Protein AF-A0A956N1F5-F1 (afdb_monomer_lite)

Structure (mmCIF, N/CA/C/O backbone):
data_AF-A0A956N1F5-F1
#
_entry.id   AF-A0A956N1F5-F1
#
loop_
_atom_site.group_PDB
_atom_site.id
_atom_site.type_symbol
_atom_site.label_atom_id
_atom_site.label_alt_id
_atom_site.label_comp_id
_atom_site.label_asym_id
_atom_site.label_entity_id
_atom_site.label_seq_id
_atom_site.pdbx_PDB_ins_code
_atom_site.Cartn_x
_atom_site.Cartn_y
_atom_site.Cartn_z
_atom_site.occupancy
_atom_site.B_iso_or_equiv
_atom_site.auth_seq_id
_atom_site.auth_comp_id
_atom_site.auth_asym_id
_atom_site.auth_atom_id
_atom_site.pdbx_PDB_model_num
ATOM 1 N N . MET A 1 1 ? 28.224 30.488 -48.701 1.00 56.50 1 MET A N 1
ATOM 2 C CA . MET A 1 1 ? 28.571 30.192 -47.292 1.00 56.50 1 MET A CA 1
ATOM 3 C C . MET A 1 1 ? 27.374 30.288 -46.341 1.00 56.50 1 MET A C 1
ATOM 5 O O . MET A 1 1 ? 27.178 29.350 -45.586 1.00 56.50 1 MET A O 1
ATOM 9 N N . ASN A 1 2 ? 26.502 31.304 -46.422 1.00 60.69 2 ASN A N 1
ATOM 10 C CA . ASN A 1 2 ? 25.379 31.489 -45.471 1.00 60.69 2 ASN A CA 1
ATOM 11 C C . ASN A 1 2 ? 24.325 30.356 -45.447 1.00 60.69 2 ASN A C 1
ATOM 13 O O . ASN A 1 2 ? 23.759 30.074 -44.397 1.00 60.69 2 ASN A O 1
ATOM 17 N N . LYS A 1 3 ? 24.087 29.659 -46.572 1.00 65.38 3 LYS A N 1
ATOM 18 C CA . LYS A 1 3 ? 23.138 28.525 -46.638 1.00 65.38 3 LYS A CA 1
ATOM 19 C C . LYS A 1 3 ? 23.620 27.272 -45.886 1.00 65.38 3 LYS A C 1
ATOM 21 O O . LYS A 1 3 ? 22.793 26.503 -45.417 1.00 65.38 3 LYS A O 1
ATOM 26 N N . ILE A 1 4 ? 24.937 27.089 -45.748 1.00 76.06 4 ILE A N 1
ATOM 27 C CA . ILE A 1 4 ? 25.529 25.949 -45.025 1.00 76.06 4 ILE A CA 1
ATOM 28 C C . ILE A 1 4 ? 25.361 26.139 -43.513 1.00 76.06 4 ILE A C 1
ATOM 30 O O . ILE A 1 4 ? 24.955 25.207 -42.830 1.00 76.06 4 ILE A O 1
ATOM 34 N N . TYR A 1 5 ? 25.565 27.358 -43.001 1.00 78.25 5 TYR A N 1
ATOM 35 C CA . TYR A 1 5 ? 25.328 27.674 -41.586 1.00 78.25 5 TYR A CA 1
ATOM 36 C C . TYR A 1 5 ? 23.867 27.467 -41.171 1.00 78.25 5 TYR A C 1
ATOM 38 O O . TYR A 1 5 ? 23.606 26.956 -40.086 1.00 78.25 5 TYR A O 1
ATOM 46 N N . LEU A 1 6 ? 22.919 27.800 -42.051 1.00 76.81 6 LEU A N 1
ATOM 47 C CA . LEU A 1 6 ? 21.490 27.612 -41.788 1.00 76.81 6 LEU A CA 1
ATOM 48 C C . LEU A 1 6 ? 21.099 26.123 -41.730 1.00 76.81 6 LEU A C 1
ATOM 50 O O . LEU A 1 6 ? 20.258 25.733 -40.927 1.00 76.81 6 LEU A O 1
ATOM 54 N N . LEU A 1 7 ? 21.752 25.288 -42.543 1.00 78.81 7 LEU A N 1
ATOM 55 C CA . LEU A 1 7 ? 21.535 23.840 -42.578 1.00 78.81 7 LEU A CA 1
ATOM 56 C C . LEU A 1 7 ? 22.172 23.133 -41.370 1.00 78.81 7 LEU A C 1
ATOM 58 O O . LEU A 1 7 ? 21.576 22.219 -40.810 1.00 78.81 7 LEU A O 1
ATOM 62 N N . VAL A 1 8 ? 23.334 23.605 -40.910 1.00 81.25 8 VAL A N 1
ATOM 63 C CA . VAL A 1 8 ? 23.970 23.123 -39.672 1.00 81.25 8 VAL A CA 1
ATOM 64 C C . VAL A 1 8 ? 23.144 23.510 -38.441 1.00 81.25 8 VAL A C 1
ATOM 66 O O . VAL A 1 8 ? 22.925 22.670 -37.574 1.00 81.25 8 VAL A O 1
ATOM 69 N N . LEU A 1 9 ? 22.610 24.737 -38.390 1.00 79.25 9 LEU A N 1
ATOM 70 C CA . LEU A 1 9 ? 21.730 25.181 -37.304 1.00 79.25 9 LEU A CA 1
ATOM 71 C C . LEU A 1 9 ? 20.442 24.344 -37.231 1.00 79.25 9 LEU A C 1
ATOM 73 O O . LEU A 1 9 ? 20.001 23.996 -36.140 1.00 79.25 9 LEU A O 1
ATOM 77 N N . PHE A 1 10 ? 19.879 23.972 -38.384 1.00 78.88 10 PHE A N 1
ATOM 78 C CA . PHE A 1 10 ? 18.703 23.104 -38.463 1.00 78.88 10 PHE A CA 1
ATOM 79 C C . PHE A 1 10 ? 18.997 21.659 -38.030 1.00 78.88 10 PHE A C 1
ATOM 81 O O . PHE A 1 10 ? 18.144 21.018 -37.440 1.00 78.88 10 PHE A O 1
ATOM 88 N N . ILE A 1 11 ? 20.204 21.136 -38.264 1.00 78.94 11 ILE A N 1
ATOM 89 C CA . ILE A 1 11 ? 20.582 19.785 -37.814 1.00 78.94 11 ILE A CA 1
ATOM 90 C C . ILE A 1 11 ? 20.779 19.734 -36.292 1.00 78.94 11 ILE A C 1
ATOM 92 O O . ILE A 1 11 ? 20.374 18.765 -35.651 1.00 78.94 11 ILE A O 1
ATOM 96 N N . VAL A 1 12 ? 21.345 20.786 -35.693 1.00 78.56 12 VAL A N 1
ATOM 97 C CA . VAL A 1 12 ? 21.578 20.853 -34.239 1.00 78.56 12 VAL A CA 1
ATOM 98 C C . VAL A 1 12 ? 20.264 20.885 -33.450 1.00 78.56 12 VAL A C 1
ATOM 100 O O . VAL A 1 12 ? 20.174 20.265 -32.391 1.00 78.56 12 VAL A O 1
ATOM 103 N N . THR A 1 13 ? 19.214 21.533 -33.967 1.00 75.69 13 THR A N 1
ATOM 104 C CA . THR A 1 13 ? 17.911 21.575 -33.282 1.00 75.69 13 THR A CA 1
ATOM 105 C C . THR A 1 13 ? 17.184 20.227 -33.285 1.00 75.69 13 THR A C 1
ATOM 107 O O . THR A 1 13 ? 16.431 19.956 -32.353 1.00 75.69 13 THR A O 1
ATOM 110 N N . ILE A 1 14 ? 17.438 19.352 -34.267 1.00 74.69 14 ILE A N 1
ATOM 111 C CA . ILE A 1 14 ? 16.795 18.027 -34.358 1.00 74.69 14 ILE A CA 1
ATOM 112 C C . ILE A 1 14 ? 17.426 17.025 -33.374 1.00 74.69 14 ILE A C 1
ATOM 114 O O . ILE A 1 14 ? 16.736 16.149 -32.860 1.00 74.69 14 ILE A O 1
ATOM 118 N N . PHE A 1 15 ? 18.717 17.168 -33.055 1.00 68.31 15 PHE A N 1
ATOM 119 C CA . PHE A 1 15 ? 19.426 16.270 -32.129 1.00 68.31 15 PHE A CA 1
ATOM 120 C C . PHE A 1 15 ? 19.350 16.686 -30.652 1.00 68.31 15 PHE A C 1
ATOM 122 O O . PHE A 1 15 ? 19.774 15.928 -29.784 1.00 68.31 15 PHE A O 1
ATOM 129 N N . SER A 1 16 ? 18.789 17.857 -30.336 1.00 70.19 16 SER A N 1
ATOM 130 C CA . SER A 1 16 ? 18.755 18.378 -28.961 1.00 70.19 16 SER A CA 1
ATOM 131 C C . SER A 1 16 ? 17.670 17.752 -28.067 1.00 70.19 16 SER A C 1
ATOM 133 O O . SER A 1 16 ? 17.577 18.117 -26.896 1.00 70.19 16 SER A O 1
ATOM 135 N N . CYS A 1 17 ? 16.834 16.839 -28.576 1.00 68.25 17 CYS A N 1
ATOM 136 C CA . CYS A 1 17 ? 15.748 16.233 -27.802 1.00 68.25 17 CYS A CA 1
ATOM 137 C C . CYS A 1 17 ? 16.055 14.777 -27.426 1.00 68.25 17 CYS A C 1
ATOM 139 O O . CYS A 1 17 ? 15.444 13.840 -27.934 1.00 68.25 17 CYS A O 1
ATOM 141 N N . THR A 1 18 ? 16.994 14.580 -26.504 1.00 66.31 18 THR A N 1
ATOM 142 C CA . THR A 1 18 ? 17.115 13.327 -25.753 1.00 66.31 18 THR A CA 1
ATOM 143 C C . THR A 1 18 ? 16.399 13.507 -24.416 1.00 66.31 18 THR A C 1
ATOM 145 O O . THR A 1 18 ? 16.906 14.133 -23.488 1.00 66.31 18 THR A O 1
ATOM 148 N N . LYS A 1 19 ? 15.160 13.008 -24.310 1.00 64.06 19 LYS A N 1
ATOM 149 C CA . LYS A 1 19 ? 14.479 12.930 -23.012 1.00 64.06 19 LYS A CA 1
ATOM 150 C C . LYS A 1 19 ? 15.170 11.848 -22.184 1.00 64.06 19 LYS A C 1
ATOM 1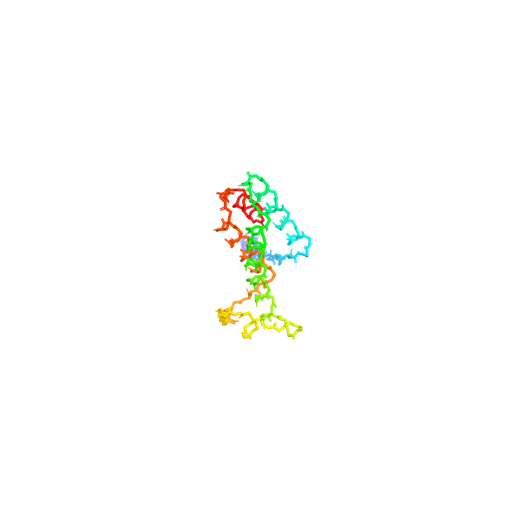52 O O . LYS A 1 19 ? 14.968 10.662 -22.429 1.00 64.06 19 LYS A O 1
ATOM 157 N N . ASN A 1 20 ? 16.000 12.265 -21.234 1.00 61.31 20 ASN A N 1
ATOM 158 C CA . ASN A 1 20 ? 16.534 11.376 -20.212 1.00 61.31 20 ASN A CA 1
ATOM 159 C C . ASN A 1 20 ? 15.403 11.092 -19.222 1.00 61.31 20 ASN A C 1
ATOM 161 O O . ASN A 1 20 ? 15.017 11.965 -18.449 1.00 61.31 20 ASN A O 1
ATOM 165 N N . TYR A 1 21 ? 14.816 9.902 -19.306 1.00 64.69 21 TYR A N 1
ATOM 166 C CA . TYR A 1 21 ? 13.859 9.438 -18.311 1.00 64.69 21 TYR A CA 1
ATOM 167 C C . TYR A 1 21 ? 14.653 8.868 -17.141 1.00 64.69 21 TYR A C 1
ATOM 169 O O . TYR A 1 21 ? 15.206 7.772 -17.242 1.00 64.69 21 TYR A O 1
ATOM 177 N N . GLU A 1 22 ? 14.750 9.623 -16.051 1.00 72.31 22 GLU A N 1
ATOM 178 C CA . GLU A 1 22 ? 15.281 9.077 -14.806 1.00 72.31 22 GLU A CA 1
ATOM 179 C C . GLU A 1 22 ? 14.300 8.035 -14.261 1.00 72.31 22 GLU A C 1
ATOM 181 O O . GLU A 1 22 ? 13.085 8.247 -14.216 1.00 72.31 22 GLU A O 1
ATOM 186 N N . SER A 1 23 ? 14.818 6.866 -13.889 1.00 75.56 23 SER A N 1
ATOM 187 C CA . SER A 1 23 ? 14.003 5.828 -13.271 1.00 75.56 23 SER A CA 1
ATOM 188 C C . SER A 1 23 ? 13.585 6.276 -11.874 1.00 75.56 23 SER A C 1
ATOM 190 O O . SER A 1 23 ? 14.448 6.577 -11.051 1.00 75.56 23 SER A O 1
ATOM 192 N N . ILE A 1 24 ? 12.285 6.251 -11.580 1.00 84.25 24 ILE A N 1
ATOM 193 C CA . ILE A 1 24 ? 11.777 6.520 -10.229 1.00 84.25 24 ILE A CA 1
ATOM 194 C C . ILE A 1 24 ? 12.302 5.432 -9.285 1.00 84.25 24 ILE A C 1
ATOM 196 O O . ILE A 1 24 ? 11.985 4.251 -9.444 1.00 84.25 24 ILE A O 1
ATOM 200 N N . VAL A 1 25 ? 13.116 5.819 -8.306 1.00 89.31 25 VAL A N 1
ATOM 201 C CA . VAL A 1 25 ? 13.629 4.904 -7.283 1.00 89.31 25 VAL A CA 1
ATOM 202 C C . VAL A 1 25 ? 12.753 5.031 -6.046 1.00 89.31 25 VAL A C 1
ATOM 204 O O . VAL A 1 25 ? 12.738 6.074 -5.409 1.00 89.31 25 VAL A O 1
ATOM 207 N N . VAL A 1 26 ? 12.049 3.952 -5.704 1.00 91.94 26 VAL A N 1
ATOM 208 C CA . VAL A 1 26 ? 11.326 3.829 -4.432 1.00 91.94 26 VAL A CA 1
ATOM 209 C C . VAL A 1 26 ? 12.178 3.011 -3.471 1.00 91.94 26 VAL A C 1
ATOM 211 O O . VAL A 1 26 ? 12.602 1.884 -3.778 1.00 91.94 26 VAL A O 1
ATOM 214 N N . THR A 1 27 ? 12.458 3.606 -2.319 1.00 94.06 27 THR A N 1
ATOM 215 C CA . THR A 1 27 ? 13.219 3.013 -1.222 1.00 94.06 27 THR A CA 1
ATOM 216 C C . THR A 1 27 ? 12.282 2.469 -0.144 1.00 94.06 27 THR A C 1
ATOM 218 O O . THR A 1 27 ? 11.093 2.781 -0.115 1.00 94.06 27 THR A O 1
ATOM 221 N N . SER A 1 28 ? 12.813 1.658 0.772 1.00 94.00 28 SER A N 1
ATOM 222 C CA . SER A 1 28 ? 12.044 1.204 1.939 1.00 94.00 28 SER A CA 1
ATOM 223 C C . SER A 1 28 ? 11.609 2.366 2.835 1.00 94.00 28 SER A C 1
ATOM 225 O O . SER A 1 28 ? 10.562 2.291 3.463 1.00 94.00 28 SER A O 1
ATOM 227 N N . GLU A 1 29 ? 12.385 3.451 2.861 1.00 95.56 29 GLU A N 1
ATOM 228 C CA . GLU A 1 29 ? 12.058 4.653 3.630 1.00 95.56 29 GLU A CA 1
ATOM 229 C C . GLU A 1 29 ? 10.822 5.368 3.073 1.00 95.56 29 GLU A C 1
ATOM 231 O O . GLU A 1 29 ? 9.999 5.868 3.833 1.00 95.56 29 GLU A O 1
ATOM 236 N N . ASP A 1 30 ? 10.644 5.373 1.751 1.00 94.56 30 ASP A N 1
ATOM 237 C CA . ASP A 1 30 ? 9.444 5.943 1.130 1.00 94.56 30 ASP A CA 1
ATOM 238 C C . ASP A 1 30 ? 8.192 5.140 1.508 1.00 94.56 30 ASP A C 1
ATOM 240 O O . ASP A 1 30 ? 7.137 5.716 1.763 1.00 94.56 30 ASP A O 1
ATOM 244 N N . PHE A 1 31 ? 8.327 3.816 1.628 1.00 95.88 31 PHE A N 1
ATOM 245 C CA . PHE A 1 31 ? 7.254 2.946 2.106 1.00 95.88 31 PHE A CA 1
ATOM 246 C C . PHE A 1 31 ? 6.968 3.141 3.607 1.00 95.88 31 PHE A C 1
ATOM 248 O O . PHE A 1 31 ? 5.810 3.209 4.014 1.00 95.88 31 PHE A O 1
ATOM 255 N N . HIS A 1 32 ? 7.996 3.305 4.447 1.00 96.62 32 HIS A N 1
ATOM 256 C CA . HIS A 1 32 ? 7.785 3.642 5.861 1.00 96.62 32 HIS A CA 1
ATOM 257 C C . HIS A 1 32 ? 7.046 4.973 6.020 1.00 96.62 32 HIS A C 1
ATOM 259 O O . HIS A 1 32 ? 6.090 5.048 6.785 1.00 96.62 32 HIS A O 1
ATOM 265 N N . LYS A 1 33 ? 7.396 5.991 5.227 1.00 96.31 33 LYS A N 1
ATOM 266 C CA . LYS A 1 33 ? 6.681 7.274 5.228 1.00 96.31 33 LYS A CA 1
ATOM 267 C C . LYS A 1 33 ? 5.216 7.140 4.814 1.00 96.31 33 LYS A C 1
ATOM 269 O O . LYS A 1 33 ? 4.380 7.852 5.368 1.00 96.31 33 LYS A O 1
ATOM 274 N N . SER A 1 34 ? 4.879 6.239 3.881 1.00 95.44 34 SER A N 1
ATOM 275 C CA . SER A 1 34 ? 3.466 5.965 3.587 1.00 95.44 34 SER A CA 1
ATOM 276 C C . SER A 1 34 ? 2.748 5.357 4.787 1.00 95.44 34 SER A C 1
ATOM 278 O O . SER A 1 34 ? 1.663 5.821 5.125 1.00 95.44 34 SER A O 1
ATOM 280 N N . VAL A 1 35 ? 3.369 4.400 5.482 1.00 97.31 35 VAL A N 1
ATOM 281 C CA . VAL A 1 35 ? 2.794 3.791 6.692 1.00 97.31 35 VAL A CA 1
ATOM 282 C C . VAL A 1 35 ? 2.616 4.834 7.799 1.00 97.31 35 VAL A C 1
ATOM 284 O O . VAL A 1 35 ? 1.542 4.915 8.391 1.00 97.31 35 VAL A O 1
ATOM 287 N N . ASP A 1 36 ? 3.606 5.698 8.031 1.00 97.56 36 ASP A N 1
ATOM 288 C CA . ASP A 1 36 ? 3.505 6.789 9.008 1.00 97.56 36 ASP A CA 1
ATOM 289 C C . ASP A 1 36 ? 2.335 7.725 8.690 1.00 97.56 36 ASP A C 1
ATOM 291 O O . ASP A 1 36 ? 1.598 8.143 9.589 1.00 97.56 36 ASP A O 1
ATOM 295 N N . LYS A 1 37 ? 2.105 8.019 7.403 1.00 97.38 37 LYS A N 1
ATOM 296 C CA . LYS A 1 37 ? 0.979 8.863 6.998 1.00 97.38 37 LYS A CA 1
ATOM 297 C C . LYS A 1 37 ? -0.372 8.210 7.285 1.00 97.38 37 LYS A C 1
ATOM 299 O O . LYS A 1 37 ? -1.325 8.894 7.673 1.00 97.38 37 LYS A O 1
ATOM 304 N N . VAL A 1 38 ? -0.459 6.895 7.122 1.00 96.94 38 VAL A N 1
ATOM 305 C CA . VAL A 1 38 ? -1.646 6.107 7.472 1.00 96.94 38 VAL A CA 1
ATOM 306 C C . VAL A 1 38 ? -1.868 6.126 8.977 1.00 96.94 38 VAL A C 1
ATOM 308 O O . VAL A 1 38 ? -2.981 6.402 9.413 1.00 96.94 38 VAL A O 1
ATOM 311 N N . VAL A 1 39 ? -0.813 5.944 9.775 1.00 97.62 39 VAL A N 1
ATOM 312 C CA . VAL A 1 39 ? -0.873 6.029 11.243 1.00 97.62 39 VAL A CA 1
ATOM 313 C C . VAL A 1 39 ? -1.386 7.401 11.692 1.00 97.62 39 VAL A C 1
ATOM 315 O O . VAL A 1 39 ? -2.308 7.471 12.504 1.00 97.62 39 VAL A O 1
ATOM 318 N N . GLU A 1 40 ? -0.844 8.493 11.142 1.00 97.69 40 GLU A N 1
ATOM 319 C CA . GLU A 1 40 ? -1.299 9.861 11.430 1.00 97.69 40 GLU A CA 1
ATOM 320 C C . GLU A 1 40 ? -2.793 10.028 11.115 1.00 97.69 40 GLU A C 1
ATOM 322 O O . GLU A 1 40 ? -3.562 10.540 11.932 1.00 97.69 40 GLU A O 1
ATOM 327 N N . THR A 1 41 ? -3.216 9.532 9.950 1.00 97.31 41 THR A N 1
ATOM 328 C CA . THR A 1 41 ? -4.615 9.585 9.510 1.00 97.31 41 THR A CA 1
ATOM 329 C C . THR A 1 41 ? -5.514 8.753 10.426 1.00 97.31 41 THR A C 1
ATOM 331 O O . THR A 1 41 ? -6.607 9.183 10.782 1.00 97.31 41 THR A O 1
ATOM 334 N N . MET A 1 42 ? -5.047 7.593 10.889 1.00 97.44 42 MET A N 1
ATOM 335 C CA . MET A 1 42 ? -5.813 6.731 11.784 1.00 97.44 42 MET A CA 1
ATOM 336 C C . MET A 1 42 ? -6.012 7.327 13.177 1.00 97.44 42 MET A C 1
ATOM 338 O O . MET A 1 42 ? -7.065 7.123 13.784 1.00 97.44 42 MET A O 1
ATOM 342 N N . VAL A 1 43 ? -5.011 8.056 13.682 1.00 97.38 43 VAL A N 1
ATOM 343 C CA . VAL A 1 43 ? -5.120 8.819 14.932 1.00 97.38 43 VAL A CA 1
ATOM 344 C C . VAL A 1 43 ? -6.132 9.947 14.767 1.00 97.38 43 VAL A C 1
ATOM 346 O O . VAL A 1 43 ? -6.994 10.116 15.628 1.00 97.38 43 VAL A O 1
ATOM 349 N N . HIS A 1 44 ? -6.061 10.681 13.654 1.00 97.69 44 HIS A N 1
ATOM 350 C CA . HIS A 1 44 ? -7.012 11.744 13.334 1.00 97.69 44 HIS A CA 1
ATOM 351 C C . HIS A 1 44 ? -8.458 11.220 13.241 1.00 97.69 44 HIS A C 1
ATOM 353 O O . HIS A 1 44 ? -9.380 11.844 13.761 1.00 97.69 44 HIS A O 1
ATOM 359 N N . ASP A 1 45 ? -8.642 10.042 12.647 1.00 97.44 45 ASP A N 1
ATOM 360 C CA . ASP A 1 45 ? -9.944 9.394 12.457 1.00 97.44 45 ASP A CA 1
ATOM 361 C C . ASP A 1 45 ? -10.427 8.583 13.675 1.00 97.44 45 ASP A C 1
ATOM 363 O O . ASP A 1 45 ? -11.549 8.073 13.677 1.00 97.44 45 ASP A O 1
ATOM 367 N N . ILE A 1 46 ? -9.607 8.482 14.728 1.00 97.44 46 ILE A N 1
ATOM 368 C CA . ILE A 1 46 ? -9.929 7.822 16.004 1.00 97.44 46 ILE A CA 1
ATOM 369 C C . ILE A 1 46 ? -10.331 6.347 15.786 1.00 97.44 46 ILE A C 1
ATOM 371 O O . ILE A 1 46 ? -11.341 5.850 16.296 1.00 97.44 46 ILE A O 1
ATOM 375 N N . PHE A 1 47 ? -9.527 5.606 15.018 1.00 97.12 47 PHE A N 1
ATOM 376 C CA . PHE A 1 47 ? -9.746 4.169 14.849 1.00 97.12 47 PHE A CA 1
ATOM 377 C C . PHE A 1 47 ? -9.365 3.375 16.103 1.00 97.12 47 PHE A C 1
ATOM 379 O O . PHE A 1 47 ? -8.350 3.617 16.754 1.00 97.12 47 PHE A O 1
ATOM 386 N N . SER A 1 48 ? -10.174 2.365 16.426 1.00 96.88 48 SER A N 1
ATOM 387 C CA . SER A 1 48 ? -9.879 1.445 17.524 1.00 96.88 48 SER A CA 1
ATOM 388 C C . SER A 1 48 ? -8.792 0.428 17.132 1.00 96.88 48 SER A C 1
ATOM 390 O O . SER A 1 48 ? -8.653 0.105 15.948 1.00 96.88 48 SER A O 1
ATOM 392 N N . PRO A 1 49 ? -8.062 -0.156 18.103 1.00 96.81 49 PRO A N 1
ATOM 393 C CA . PRO A 1 49 ? -7.015 -1.145 17.828 1.00 96.81 49 PRO A CA 1
ATOM 394 C C . PRO A 1 49 ? -7.406 -2.320 16.900 1.00 96.81 49 PRO A C 1
ATOM 396 O O . PRO A 1 49 ? -6.619 -2.651 16.014 1.00 96.81 49 PRO A O 1
ATOM 399 N N . PRO A 1 50 ? -8.590 -2.961 17.019 1.00 97.25 50 PRO A N 1
ATOM 400 C CA . PRO A 1 50 ? -8.964 -4.038 16.097 1.00 97.25 50 PRO A CA 1
ATOM 401 C C . PRO A 1 50 ? -9.304 -3.547 14.683 1.00 97.25 50 PRO A C 1
ATOM 403 O O . PRO A 1 50 ? -9.196 -4.315 13.733 1.00 97.25 50 PRO A O 1
ATOM 406 N N . VAL A 1 51 ? -9.725 -2.290 14.514 1.00 96.94 51 VAL A N 1
ATOM 407 C CA . VAL A 1 51 ? -9.962 -1.722 13.177 1.00 96.94 51 VAL A CA 1
ATOM 408 C C . VAL A 1 51 ? -8.635 -1.316 12.540 1.00 96.94 51 VAL A C 1
ATOM 410 O O . VAL A 1 51 ? -8.426 -1.559 11.355 1.00 96.94 51 VAL A O 1
ATOM 413 N N . ALA A 1 52 ? -7.708 -0.796 13.344 1.00 96.94 52 ALA A N 1
ATOM 414 C CA . ALA A 1 52 ? -6.354 -0.464 12.929 1.00 96.94 52 ALA A CA 1
ATOM 415 C C . ALA A 1 52 ? -5.611 -1.651 12.296 1.00 96.94 52 ALA A C 1
ATOM 417 O O . ALA A 1 52 ? -5.009 -1.501 11.237 1.00 96.94 52 ALA A O 1
ATOM 418 N N . SER A 1 53 ? -5.707 -2.852 12.878 1.00 97.62 53 SER A N 1
ATOM 419 C CA . SER A 1 53 ? -5.053 -4.043 12.312 1.00 97.62 53 SER A CA 1
ATOM 420 C C . SER A 1 53 ? -5.548 -4.375 10.900 1.00 97.62 53 SER A C 1
ATOM 422 O O . SER A 1 53 ? -4.753 -4.730 10.027 1.00 97.62 53 SER A O 1
ATOM 424 N N . ARG A 1 54 ? -6.852 -4.205 10.644 1.00 97.44 54 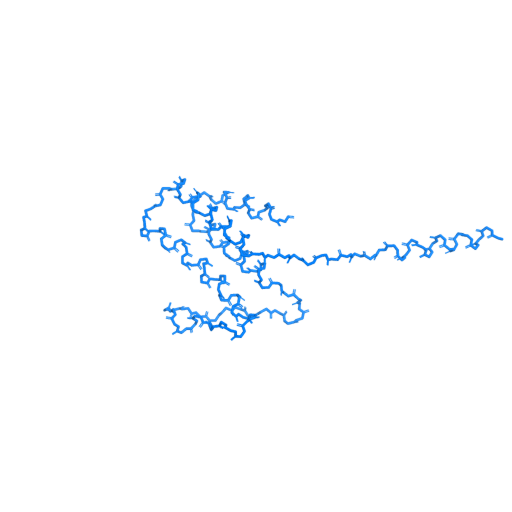ARG A N 1
ATOM 425 C CA . ARG A 1 54 ? -7.443 -4.360 9.311 1.00 97.44 54 ARG A CA 1
ATOM 426 C C . ARG A 1 54 ? -6.899 -3.319 8.333 1.00 97.44 54 ARG A C 1
ATOM 428 O O . ARG A 1 54 ? -6.644 -3.679 7.187 1.00 97.44 54 ARG A O 1
ATOM 435 N N . ILE A 1 55 ? -6.758 -2.067 8.768 1.00 97.44 55 ILE A N 1
ATOM 436 C CA . ILE A 1 55 ? -6.276 -0.976 7.913 1.00 97.44 55 ILE A CA 1
ATOM 437 C C . ILE A 1 55 ? -4.850 -1.258 7.439 1.00 97.44 55 ILE A C 1
ATOM 439 O O . ILE A 1 55 ? -4.614 -1.099 6.257 1.00 97.44 55 ILE A O 1
ATOM 443 N N . PHE A 1 56 ? -3.956 -1.780 8.284 1.00 97.50 56 PHE A N 1
ATOM 444 C CA . PHE A 1 56 ? -2.598 -2.149 7.847 1.00 97.50 56 PHE A CA 1
ATOM 445 C C . PHE A 1 56 ? -2.563 -3.381 6.932 1.00 97.50 56 PHE A C 1
ATOM 447 O O . PHE A 1 56 ? -1.886 -3.402 5.911 1.00 97.50 56 PHE A O 1
ATOM 454 N N . THR A 1 57 ? -3.330 -4.421 7.272 1.00 97.44 57 THR A N 1
ATOM 455 C CA . THR A 1 57 ? -3.152 -5.742 6.647 1.00 97.44 57 THR A CA 1
ATOM 456 C C . THR A 1 57 ? -3.485 -5.758 5.150 1.00 97.44 57 THR A C 1
ATOM 458 O O . THR A 1 57 ? -2.763 -6.369 4.367 1.00 97.44 57 THR A O 1
ATOM 461 N N . TYR A 1 58 ? -4.591 -5.139 4.722 1.00 97.75 58 TYR A N 1
ATOM 462 C CA . TYR A 1 58 ? -5.019 -5.217 3.314 1.00 97.75 58 TYR A CA 1
ATOM 463 C C . TYR A 1 58 ? -4.079 -4.470 2.338 1.00 97.75 58 TYR A C 1
ATOM 465 O O . TYR A 1 58 ? -3.707 -5.070 1.325 1.00 97.75 58 TYR A O 1
ATOM 473 N N . PRO A 1 59 ? -3.672 -3.214 2.610 1.00 98.12 59 PRO A N 1
ATOM 474 C CA . PRO A 1 59 ? -2.640 -2.496 1.855 1.00 98.12 59 PRO A CA 1
ATOM 475 C C . PRO A 1 59 ? -1.312 -3.252 1.778 1.00 98.12 59 PRO A C 1
ATOM 477 O O . PRO A 1 59 ? -0.763 -3.398 0.683 1.00 98.12 59 PRO A O 1
ATOM 480 N N . ASP A 1 60 ? -0.845 -3.807 2.902 1.00 98.00 60 ASP A N 1
ATOM 481 C CA . ASP A 1 60 ? 0.400 -4.580 2.961 1.00 98.00 60 ASP A CA 1
ATOM 482 C C . ASP A 1 60 ? 0.341 -5.836 2.087 1.00 98.00 60 ASP A C 1
ATOM 484 O O . ASP A 1 60 ? 1.276 -6.114 1.336 1.00 98.00 60 ASP A O 1
ATOM 488 N N . VAL A 1 61 ? -0.769 -6.582 2.125 1.00 98.19 61 VAL A N 1
ATOM 489 C CA . VAL A 1 61 ? -0.964 -7.768 1.273 1.00 98.19 61 VAL A CA 1
ATOM 490 C C . VAL A 1 61 ? -0.948 -7.386 -0.208 1.00 98.19 61 VAL A C 1
ATOM 492 O O . VAL A 1 61 ? -0.313 -8.073 -1.007 1.00 98.19 61 VAL A O 1
ATOM 495 N N . ALA A 1 62 ? -1.596 -6.284 -0.594 1.00 98.06 62 ALA A N 1
ATOM 496 C CA . ALA A 1 62 ? -1.598 -5.839 -1.987 1.00 98.06 62 ALA A CA 1
ATOM 497 C C . ALA A 1 62 ? -0.198 -5.428 -2.470 1.00 98.06 62 ALA A C 1
ATOM 499 O O . ALA A 1 62 ? 0.224 -5.828 -3.557 1.00 98.06 62 ALA A O 1
ATOM 500 N N . ALA A 1 63 ? 0.538 -4.667 -1.656 1.00 97.94 63 ALA A N 1
ATOM 501 C CA . ALA A 1 63 ? 1.914 -4.290 -1.953 1.00 97.94 63 ALA A CA 1
ATOM 502 C C . ALA A 1 63 ? 2.830 -5.521 -2.035 1.00 97.94 63 ALA A C 1
ATOM 504 O O . ALA A 1 63 ? 3.627 -5.639 -2.969 1.00 97.94 63 ALA A O 1
ATOM 505 N N . TYR A 1 64 ? 2.679 -6.464 -1.101 1.00 98.06 64 TYR A N 1
ATOM 506 C CA . TYR A 1 64 ? 3.438 -7.710 -1.068 1.00 98.06 64 TYR A CA 1
ATOM 507 C C . TYR A 1 64 ? 3.236 -8.543 -2.334 1.00 98.06 64 TYR A C 1
ATOM 509 O O . TYR A 1 64 ? 4.221 -8.949 -2.948 1.00 98.06 64 TYR A O 1
ATOM 517 N N . GLU A 1 65 ? 1.988 -8.759 -2.762 1.00 98.12 65 GLU A N 1
ATOM 518 C CA . GLU A 1 65 ? 1.704 -9.553 -3.962 1.00 98.12 65 GLU A CA 1
ATOM 519 C C . GLU A 1 65 ? 2.353 -8.939 -5.213 1.00 98.12 65 GLU A C 1
ATOM 521 O O . GLU A 1 65 ? 2.910 -9.661 -6.039 1.00 98.12 65 GLU A O 1
ATOM 526 N N . ILE A 1 66 ? 2.373 -7.606 -5.331 1.00 97.12 66 ILE A N 1
ATOM 527 C CA . ILE A 1 66 ? 3.045 -6.908 -6.440 1.00 97.12 66 ILE A CA 1
ATOM 528 C C . ILE A 1 66 ? 4.563 -7.113 -6.391 1.00 97.12 66 ILE A C 1
ATOM 530 O O . ILE A 1 66 ? 5.183 -7.347 -7.429 1.00 97.12 66 ILE A O 1
ATOM 534 N N .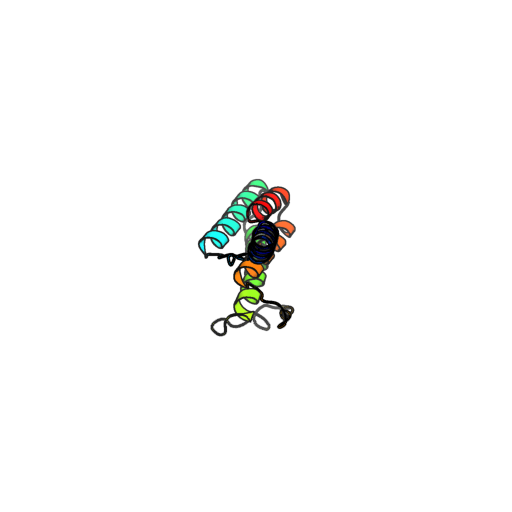 ILE A 1 67 ? 5.178 -7.032 -5.208 1.00 96.69 67 ILE A N 1
ATOM 535 C CA . ILE A 1 67 ? 6.615 -7.291 -5.049 1.00 96.69 67 ILE A CA 1
ATOM 536 C C . ILE A 1 67 ? 6.947 -8.755 -5.367 1.00 96.69 67 ILE A C 1
ATOM 538 O O . ILE A 1 67 ? 7.947 -9.012 -6.040 1.00 96.69 67 ILE A O 1
ATOM 542 N N . ALA A 1 68 ? 6.106 -9.700 -4.940 1.00 96.69 68 ALA A N 1
ATOM 543 C CA . ALA A 1 68 ? 6.288 -11.127 -5.186 1.00 96.69 68 ALA A CA 1
ATOM 544 C C . ALA A 1 68 ? 6.209 -11.490 -6.679 1.00 96.69 68 ALA A C 1
ATOM 546 O O . ALA A 1 68 ? 6.952 -12.359 -7.126 1.00 96.69 68 ALA A O 1
ATOM 547 N N . LEU A 1 69 ? 5.399 -10.786 -7.484 1.00 94.00 69 LEU A N 1
ATOM 548 C CA . LEU A 1 69 ? 5.375 -10.980 -8.944 1.00 94.00 69 LEU A CA 1
ATOM 549 C C . LEU A 1 69 ? 6.726 -10.707 -9.623 1.00 94.00 69 LEU A C 1
ATOM 551 O O . LEU A 1 69 ? 7.017 -11.296 -10.662 1.00 94.00 69 LEU A O 1
ATOM 555 N N . GLY A 1 70 ? 7.517 -9.781 -9.078 1.00 89.56 70 GLY A N 1
ATOM 556 C CA . GLY A 1 70 ? 8.798 -9.359 -9.644 1.00 89.56 70 GLY A CA 1
ATOM 557 C C . GLY A 1 70 ? 10.022 -9.950 -8.944 1.00 89.56 70 GLY A C 1
ATOM 558 O O . GLY A 1 70 ? 11.139 -9.523 -9.244 1.00 89.56 70 GLY A O 1
ATOM 559 N N . ASN A 1 71 ? 9.843 -10.857 -7.977 1.00 93.19 71 ASN A N 1
ATOM 560 C CA . ASN A 1 71 ? 10.933 -11.348 -7.139 1.00 93.19 71 ASN A CA 1
ATOM 561 C C . ASN A 1 71 ? 10.716 -12.792 -6.665 1.00 93.19 71 ASN A C 1
ATOM 563 O O . ASN A 1 71 ? 9.966 -13.040 -5.723 1.00 93.19 71 ASN A O 1
ATOM 567 N N . ASP A 1 72 ? 11.487 -13.717 -7.240 1.00 93.81 72 ASP A N 1
ATOM 568 C CA . ASP A 1 72 ? 11.423 -15.160 -6.964 1.00 93.81 72 ASP A CA 1
ATOM 569 C C . ASP A 1 72 ? 11.773 -15.552 -5.515 1.00 93.81 72 ASP A C 1
ATOM 571 O O . ASP A 1 72 ? 11.511 -16.680 -5.092 1.00 93.81 72 ASP A O 1
ATOM 575 N N . ASN A 1 73 ? 12.355 -14.641 -4.726 1.00 97.00 73 ASN A N 1
ATOM 576 C CA . ASN A 1 73 ? 12.627 -14.886 -3.307 1.00 97.00 73 ASN A CA 1
ATOM 577 C C . ASN A 1 73 ? 11.367 -14.786 -2.432 1.00 97.00 73 ASN A C 1
ATOM 579 O O . ASN A 1 73 ? 11.397 -15.208 -1.274 1.00 97.00 73 ASN A O 1
ATOM 583 N N . TYR A 1 74 ? 10.273 -14.229 -2.957 1.00 96.56 74 TYR A N 1
ATOM 584 C CA . TYR A 1 74 ? 9.006 -14.087 -2.249 1.00 96.56 74 TYR A CA 1
ATOM 585 C C . TYR A 1 74 ? 7.953 -15.016 -2.849 1.00 96.56 74 TYR A C 1
ATOM 587 O O . TYR A 1 74 ? 7.792 -15.116 -4.061 1.00 96.56 74 TYR A O 1
ATOM 595 N N . LYS A 1 75 ? 7.217 -15.710 -1.980 1.00 96.19 75 LYS A N 1
ATOM 596 C CA . LYS A 1 75 ? 6.130 -16.601 -2.387 1.00 96.19 75 LYS A CA 1
ATOM 597 C C . LYS A 1 75 ? 4.809 -15.871 -2.231 1.00 96.19 75 LYS A C 1
ATOM 599 O O . LYS A 1 75 ? 4.520 -15.406 -1.136 1.00 96.19 75 LYS A O 1
ATOM 604 N N . SER A 1 76 ? 3.998 -15.851 -3.285 1.00 97.12 76 SER A N 1
ATOM 605 C CA . SER A 1 76 ? 2.635 -15.315 -3.219 1.00 97.12 76 SER A CA 1
ATOM 606 C C . SER A 1 76 ? 1.848 -15.913 -2.043 1.00 97.12 76 SER A C 1
ATOM 608 O O . SER A 1 76 ? 1.966 -17.099 -1.716 1.00 97.12 76 SER A O 1
ATOM 610 N N . LEU A 1 77 ? 1.039 -15.070 -1.409 1.00 97.81 77 LEU A N 1
ATOM 611 C CA . LEU A 1 77 ? 0.119 -15.406 -0.330 1.00 97.81 77 LEU A CA 1
ATOM 612 C C . LEU A 1 77 ? -1.151 -16.103 -0.831 1.00 97.81 77 LEU A C 1
ATOM 614 O O . LEU A 1 77 ? -1.963 -16.545 -0.013 1.00 97.81 77 LEU A O 1
ATOM 618 N N . VAL A 1 78 ? -1.343 -16.226 -2.148 1.00 97.06 78 VAL A N 1
ATOM 619 C CA . VAL A 1 78 ? -2.445 -16.993 -2.740 1.00 97.06 78 VAL A CA 1
ATOM 620 C C . VAL A 1 78 ? -2.412 -18.429 -2.214 1.00 97.06 78 VAL A C 1
ATOM 622 O O . VAL A 1 78 ? -1.380 -19.097 -2.217 1.00 97.06 78 VAL A O 1
ATOM 625 N N . GLY A 1 79 ? -3.555 -18.900 -1.711 1.00 95.62 79 GLY A N 1
ATOM 626 C CA . GLY A 1 79 ? -3.674 -20.210 -1.062 1.00 95.62 79 GLY A CA 1
ATOM 627 C C . GLY A 1 79 ? -3.139 -20.282 0.377 1.00 95.62 79 GLY A C 1
ATOM 628 O O . GLY A 1 79 ? -3.317 -21.310 1.027 1.00 95.62 79 GLY A O 1
ATOM 629 N N . GLN A 1 80 ? -2.531 -19.210 0.897 1.00 96.50 80 GLN A N 1
ATOM 630 C CA . GLN A 1 80 ? -2.130 -19.074 2.305 1.00 96.50 80 GLN A CA 1
ATOM 631 C C . GLN A 1 80 ? -3.105 -18.172 3.069 1.00 96.50 80 GLN A C 1
ATOM 633 O O . GLN A 1 80 ? -3.545 -18.503 4.170 1.00 96.50 80 GLN A O 1
ATOM 638 N N . VAL A 1 81 ? -3.473 -17.041 2.463 1.00 96.50 81 VAL A N 1
ATOM 639 C CA . VAL A 1 81 ? -4.519 -16.150 2.964 1.00 96.50 81 VAL A CA 1
ATOM 640 C C . VAL A 1 81 ? -5.865 -16.640 2.447 1.00 96.50 81 VAL A C 1
ATOM 642 O O . VAL A 1 81 ? -6.041 -16.906 1.257 1.00 96.50 81 VAL A O 1
ATOM 645 N N . LYS A 1 82 ? -6.825 -16.770 3.364 1.00 97.12 82 LYS A N 1
ATOM 646 C CA . LYS A 1 82 ? -8.171 -17.236 3.042 1.00 97.12 82 LYS A CA 1
ATOM 647 C C . LYS A 1 82 ? -8.811 -16.317 1.995 1.00 97.12 82 LYS A C 1
ATOM 649 O O . LYS A 1 82 ? -8.788 -15.101 2.150 1.00 97.12 82 LYS A O 1
ATOM 654 N N . ASP A 1 83 ? -9.390 -16.925 0.963 1.00 95.94 83 ASP A N 1
ATOM 655 C CA . ASP A 1 83 ? -10.122 -16.260 -0.123 1.00 95.94 83 ASP A CA 1
ATOM 656 C C . ASP A 1 83 ? -9.278 -15.304 -1.000 1.00 95.94 83 ASP A C 1
ATOM 658 O O . ASP A 1 83 ? -9.828 -14.633 -1.873 1.00 95.94 83 ASP A O 1
ATOM 662 N N . LEU A 1 84 ? -7.946 -15.267 -0.835 1.00 97.38 84 LEU A N 1
ATOM 663 C CA . LEU A 1 84 ? -7.052 -14.511 -1.714 1.00 97.38 84 LEU A CA 1
ATOM 664 C C . LEU A 1 84 ? -6.822 -15.267 -3.029 1.00 97.38 84 LEU A C 1
ATOM 666 O O . LEU A 1 84 ? -6.337 -16.401 -3.036 1.00 97.38 84 LEU A O 1
ATOM 670 N N . THR A 1 85 ? -7.136 -14.612 -4.143 1.00 96.69 85 THR A N 1
ATOM 671 C CA . THR A 1 85 ? -6.907 -15.111 -5.505 1.00 96.69 85 THR A CA 1
ATOM 672 C C . THR A 1 85 ? -5.734 -14.398 -6.168 1.00 96.69 85 THR A C 1
ATOM 674 O O . THR A 1 85 ? -5.312 -13.336 -5.714 1.00 96.69 85 THR A O 1
ATOM 677 N N . GLU A 1 86 ? -5.229 -14.957 -7.270 1.00 95.75 86 GLU A N 1
ATOM 678 C CA . GLU A 1 86 ? -4.140 -14.349 -8.042 1.00 95.75 86 GLU A CA 1
ATOM 679 C C . GLU A 1 86 ? -4.451 -12.906 -8.465 1.00 95.75 86 GLU A C 1
ATOM 681 O O . GLU A 1 86 ? -5.555 -12.600 -8.931 1.00 95.75 86 GLU A O 1
ATOM 686 N N . ILE A 1 87 ? -3.453 -12.026 -8.332 1.00 95.94 87 ILE A N 1
ATOM 687 C CA . ILE A 1 87 ? -3.522 -10.655 -8.839 1.00 95.94 87 ILE A CA 1
ATOM 688 C C . ILE A 1 87 ? -3.208 -10.607 -10.348 1.00 95.94 87 ILE A C 1
ATOM 690 O O . ILE A 1 87 ? -2.506 -11.484 -10.865 1.00 95.94 87 ILE A O 1
ATOM 694 N N . PRO A 1 88 ? -3.688 -9.587 -11.086 1.00 94.50 88 PRO A N 1
ATOM 695 C CA . PRO A 1 88 ? -3.391 -9.446 -12.507 1.00 94.50 88 PRO A CA 1
ATOM 696 C C . PRO A 1 88 ? -1.886 -9.344 -12.772 1.00 94.50 88 PRO A C 1
ATOM 698 O O . PRO A 1 88 ? -1.172 -8.592 -12.108 1.00 94.50 88 PRO A O 1
ATOM 701 N N . LYS A 1 89 ? -1.409 -10.064 -13.790 1.00 92.38 89 LYS A N 1
ATOM 702 C CA . LYS A 1 89 ? -0.014 -9.975 -14.235 1.00 92.38 89 LYS A CA 1
ATOM 703 C C . LYS A 1 89 ? 0.185 -8.722 -15.097 1.00 92.38 89 LYS A C 1
ATOM 705 O O . LYS A 1 89 ? -0.700 -8.398 -15.894 1.00 92.38 89 LYS A O 1
ATOM 710 N N . PRO A 1 90 ? 1.322 -8.017 -14.965 1.00 91.00 90 PRO A N 1
ATOM 711 C CA . PRO A 1 90 ? 1.609 -6.853 -15.789 1.00 91.00 90 PRO A CA 1
ATOM 712 C C . PRO A 1 90 ? 1.779 -7.238 -17.260 1.00 91.00 90 PRO A C 1
ATOM 714 O O . PRO A 1 90 ? 2.193 -8.348 -17.601 1.00 91.00 90 PRO A O 1
ATOM 717 N N . ASP A 1 91 ? 1.482 -6.285 -18.137 1.00 89.56 91 ASP A N 1
ATOM 718 C CA . ASP A 1 91 ? 1.743 -6.400 -19.568 1.00 89.56 91 ASP A CA 1
ATOM 719 C C . ASP A 1 91 ? 3.258 -6.437 -19.821 1.00 89.56 91 ASP A C 1
ATOM 721 O O . ASP A 1 91 ? 3.958 -5.454 -19.588 1.00 89.56 91 ASP A O 1
ATOM 725 N N . ILE A 1 92 ? 3.752 -7.568 -20.327 1.00 84.75 92 ILE A N 1
ATOM 72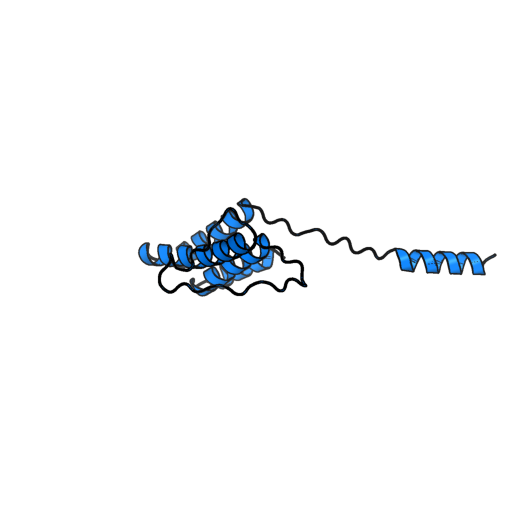6 C CA . ILE A 1 92 ? 5.180 -7.812 -20.586 1.00 84.75 92 ILE A CA 1
ATOM 727 C C . ILE A 1 92 ? 5.733 -6.833 -21.638 1.00 84.75 92 ILE A C 1
ATOM 729 O O . ILE A 1 92 ? 6.936 -6.582 -21.683 1.00 84.75 92 ILE A O 1
ATOM 733 N N . SER A 1 93 ? 4.872 -6.235 -22.471 1.00 86.81 93 SER A N 1
ATOM 734 C CA . SER A 1 93 ? 5.287 -5.236 -23.461 1.00 86.81 93 SER A CA 1
ATOM 735 C C . SER A 1 93 ? 5.626 -3.867 -22.857 1.00 86.81 93 SER A C 1
ATOM 737 O O . SER A 1 93 ? 6.188 -3.021 -23.555 1.00 86.81 93 SER A O 1
ATOM 739 N N . LYS A 1 94 ? 5.317 -3.631 -21.572 1.00 85.81 94 LYS A N 1
ATOM 740 C CA . LYS A 1 94 ? 5.555 -2.353 -20.892 1.00 85.81 94 LYS A CA 1
ATOM 741 C C . LYS A 1 94 ? 6.496 -2.539 -19.701 1.00 85.81 94 LYS A C 1
ATOM 743 O O . LYS A 1 94 ? 6.244 -3.395 -18.857 1.00 85.81 94 LYS A O 1
ATOM 748 N N . PRO A 1 95 ? 7.554 -1.719 -19.569 1.00 85.25 95 PRO A N 1
ATOM 749 C CA . PRO A 1 95 ? 8.379 -1.752 -18.371 1.00 85.25 95 PRO A CA 1
ATOM 750 C C . PRO A 1 95 ? 7.549 -1.289 -17.166 1.00 85.25 95 PRO A C 1
ATOM 752 O O . PRO A 1 95 ? 7.031 -0.172 -17.152 1.00 85.25 95 PRO A O 1
ATOM 755 N N . VAL A 1 96 ? 7.429 -2.148 -16.152 1.00 88.75 96 VAL A N 1
ATOM 756 C CA . VAL A 1 96 ? 6.737 -1.843 -14.892 1.00 88.75 96 VAL A CA 1
ATOM 757 C C . VAL A 1 96 ? 7.753 -1.765 -13.763 1.00 88.75 96 VAL A C 1
ATOM 759 O O . VAL A 1 96 ? 8.552 -2.676 -13.557 1.00 88.75 96 VAL A O 1
ATOM 762 N N . ASN A 1 97 ? 7.702 -0.677 -12.997 1.00 91.81 97 ASN A N 1
ATOM 763 C CA . ASN A 1 97 ? 8.437 -0.568 -11.745 1.00 91.81 97 ASN A CA 1
ATOM 764 C C . ASN A 1 97 ? 7.579 -1.134 -10.606 1.00 91.81 97 ASN A C 1
ATOM 766 O O . ASN A 1 97 ? 6.682 -0.457 -10.103 1.00 91.81 97 ASN A O 1
ATOM 770 N N . TYR A 1 98 ? 7.862 -2.374 -10.200 1.00 94.06 98 TYR A N 1
ATOM 771 C CA . TYR A 1 98 ? 7.100 -3.075 -9.160 1.00 94.06 98 TYR A CA 1
ATOM 772 C C . TYR A 1 98 ? 7.091 -2.346 -7.813 1.00 94.06 98 TYR A C 1
ATOM 774 O O . TYR A 1 98 ? 6.091 -2.404 -7.108 1.00 94.06 98 TYR A O 1
ATOM 782 N N . ARG A 1 99 ? 8.158 -1.617 -7.457 1.00 94.44 99 ARG A N 1
ATOM 783 C CA . ARG A 1 99 ? 8.210 -0.881 -6.183 1.00 94.44 99 ARG A CA 1
ATOM 784 C C . ARG A 1 99 ? 7.280 0.327 -6.184 1.00 94.44 99 ARG A C 1
ATOM 786 O O . ARG A 1 99 ? 6.575 0.555 -5.209 1.00 94.44 99 ARG A O 1
ATOM 793 N N . VAL A 1 100 ? 7.241 1.061 -7.296 1.00 94.25 100 VAL A N 1
ATOM 794 C CA . VAL A 1 100 ? 6.286 2.164 -7.489 1.00 94.25 100 VAL A CA 1
ATOM 795 C C . VAL A 1 100 ? 4.857 1.626 -7.502 1.00 94.25 100 VAL A C 1
ATOM 797 O O . VAL A 1 100 ? 3.997 2.163 -6.812 1.00 94.25 100 VAL A O 1
ATOM 800 N N . ALA A 1 101 ? 4.605 0.538 -8.235 1.00 94.81 101 ALA A N 1
ATOM 801 C CA . ALA A 1 101 ? 3.287 -0.088 -8.280 1.00 94.81 101 ALA A CA 1
ATOM 802 C C . ALA A 1 101 ? 2.821 -0.559 -6.890 1.00 94.81 101 ALA A C 1
ATOM 804 O O . ALA A 1 101 ? 1.669 -0.327 -6.531 1.00 94.81 101 ALA A O 1
ATOM 805 N N . ALA A 1 102 ? 3.716 -1.155 -6.096 1.00 96.69 102 ALA A N 1
ATOM 806 C CA . ALA A 1 102 ? 3.427 -1.599 -4.736 1.00 96.69 102 ALA A CA 1
ATOM 807 C C . ALA A 1 102 ? 3.081 -0.426 -3.804 1.00 96.69 102 ALA A C 1
ATOM 809 O O . ALA A 1 102 ? 2.075 -0.490 -3.102 1.00 96.69 102 ALA A O 1
ATOM 810 N N . LEU A 1 103 ? 3.853 0.667 -3.849 1.00 96.88 103 LEU A N 1
ATOM 811 C CA . LEU A 1 103 ? 3.585 1.874 -3.056 1.00 96.88 103 LEU A CA 1
ATOM 812 C C . LEU A 1 103 ? 2.242 2.524 -3.423 1.00 96.88 103 LEU A C 1
ATOM 814 O O . LEU A 1 103 ? 1.473 2.911 -2.547 1.00 96.88 103 LEU A O 1
ATOM 818 N N . ILE A 1 104 ? 1.930 2.618 -4.719 1.00 95.56 104 ILE A N 1
ATOM 819 C CA . ILE A 1 104 ? 0.652 3.173 -5.186 1.00 95.56 104 ILE A CA 1
ATOM 820 C C . ILE A 1 104 ? -0.519 2.288 -4.748 1.00 95.56 104 ILE A C 1
ATOM 822 O O . ILE A 1 104 ? -1.544 2.810 -4.312 1.00 95.56 104 ILE A O 1
ATOM 826 N N . ALA A 1 105 ? -0.381 0.963 -4.849 1.00 97.38 105 ALA A N 1
ATOM 827 C CA . ALA A 1 105 ? -1.418 0.029 -4.420 1.00 97.38 105 ALA A CA 1
ATOM 828 C C . ALA A 1 105 ? -1.671 0.101 -2.908 1.00 97.38 105 ALA A C 1
ATOM 830 O O . ALA A 1 105 ? -2.831 0.102 -2.495 1.00 97.38 105 ALA A O 1
ATOM 831 N N . HIS A 1 106 ? -0.605 0.217 -2.108 1.00 97.88 106 HIS A N 1
ATOM 832 C CA . HIS A 1 106 ? -0.689 0.436 -0.665 1.00 97.88 106 HIS A CA 1
ATOM 833 C C . HIS A 1 106 ? -1.510 1.698 -0.359 1.00 97.88 106 HIS A C 1
ATOM 835 O O . HIS A 1 106 ? -2.595 1.608 0.212 1.00 97.88 106 HIS A O 1
ATOM 841 N N . LEU A 1 107 ? -1.072 2.854 -0.873 1.00 97.25 107 LEU A N 1
ATOM 842 C CA . LEU A 1 107 ? -1.724 4.148 -0.640 1.00 97.25 107 LEU A CA 1
ATOM 843 C C . LEU A 1 107 ? -3.172 4.212 -1.149 1.00 97.25 107 LEU A C 1
ATOM 845 O O . LEU A 1 107 ? -4.015 4.875 -0.543 1.00 97.25 107 LEU A O 1
ATOM 849 N N . ASP A 1 108 ? -3.495 3.557 -2.268 1.00 97.88 108 ASP A N 1
ATOM 850 C CA . ASP A 1 108 ? -4.873 3.542 -2.766 1.00 97.88 108 ASP A CA 1
ATOM 851 C C . ASP A 1 108 ? -5.804 2.705 -1.881 1.00 97.88 108 ASP A C 1
ATOM 853 O O . ASP A 1 108 ? -6.957 3.095 -1.683 1.00 97.88 108 ASP A O 1
ATOM 857 N N . LEU A 1 109 ? -5.327 1.587 -1.324 1.00 98.06 109 LEU A N 1
ATOM 858 C CA . LEU A 1 109 ? -6.112 0.816 -0.362 1.00 98.06 109 LEU A CA 1
ATOM 859 C C . LEU A 1 109 ? -6.227 1.534 0.980 1.00 98.06 109 LEU A C 1
ATOM 861 O O . LEU A 1 109 ? -7.335 1.593 1.507 1.00 98.06 109 LEU A O 1
ATOM 865 N N . ASP A 1 110 ? -5.151 2.142 1.483 1.00 97.62 110 ASP A N 1
ATOM 866 C CA . ASP A 1 110 ? -5.192 2.961 2.699 1.00 97.62 110 ASP A CA 1
ATOM 867 C C . ASP A 1 110 ? -6.275 4.029 2.613 1.00 97.62 110 ASP A C 1
ATOM 869 O O . ASP A 1 110 ? -7.141 4.124 3.482 1.00 97.62 110 ASP A O 1
ATOM 873 N N . ARG A 1 111 ? -6.276 4.792 1.510 1.00 97.50 111 ARG A N 1
ATOM 874 C CA . ARG A 1 111 ? -7.260 5.844 1.249 1.00 97.50 111 ARG A CA 1
ATOM 875 C C . ARG A 1 111 ? -8.689 5.313 1.347 1.00 97.50 111 ARG A C 1
ATOM 877 O O . ARG A 1 111 ? -9.537 5.984 1.909 1.00 97.50 111 ARG A O 1
ATOM 884 N N . ARG A 1 112 ? -8.964 4.114 0.826 1.00 98.00 112 ARG A N 1
ATOM 885 C CA . ARG A 1 112 ? -10.306 3.498 0.852 1.00 98.00 112 ARG A CA 1
ATOM 886 C C . ARG A 1 112 ? -10.709 2.960 2.230 1.00 98.00 112 ARG A C 1
ATOM 888 O O . ARG A 1 112 ? -11.865 2.575 2.408 1.00 98.00 112 ARG A O 1
ATOM 895 N N . LEU A 1 113 ? -9.765 2.830 3.160 1.00 97.69 113 LEU A N 1
ATOM 896 C CA . LEU A 1 113 ? -9.965 2.200 4.468 1.00 97.69 113 LEU A CA 1
ATOM 897 C C . LEU A 1 113 ? -10.018 3.207 5.627 1.00 97.69 113 LEU A C 1
ATOM 899 O O . LEU A 1 113 ? -10.402 2.816 6.730 1.00 97.69 113 LEU A O 1
ATOM 903 N N . VAL A 1 114 ? -9.686 4.474 5.372 1.00 97.06 114 VAL A N 1
ATOM 904 C CA . VAL A 1 114 ? -9.763 5.597 6.322 1.00 97.06 114 VAL A CA 1
ATOM 905 C C . VAL A 1 114 ? -10.924 6.540 5.979 1.00 97.06 114 VAL A C 1
ATOM 907 O O . VAL A 1 114 ? -11.492 6.458 4.893 1.00 97.06 114 VAL A O 1
ATOM 910 N N . PHE A 1 115 ? -11.298 7.443 6.890 1.00 97.19 115 PHE A N 1
ATOM 911 C CA . PHE A 1 115 ? -12.324 8.461 6.630 1.00 97.19 115 PHE A CA 1
ATOM 912 C C . PHE A 1 115 ? -11.725 9.731 6.019 1.00 97.19 115 PHE A C 1
ATOM 914 O O . PHE A 1 115 ? -12.293 10.304 5.088 1.00 97.19 115 PHE A O 1
ATOM 921 N N . SER A 1 116 ? -10.564 10.167 6.509 1.00 97.12 116 SER A N 1
ATOM 922 C CA . SER A 1 116 ? -9.880 11.376 6.039 1.00 97.12 116 SER A CA 1
ATOM 923 C C . SER A 1 116 ? -9.064 11.119 4.766 1.00 97.12 116 SER A C 1
ATOM 925 O O . SER A 1 116 ? -7.855 11.347 4.717 1.00 97.12 116 SER A O 1
ATOM 927 N N . GLU A 1 117 ? -9.733 10.679 3.695 1.00 97.00 117 GLU A N 1
ATOM 928 C CA . GLU A 1 117 ? -9.115 10.294 2.412 1.00 97.00 117 GLU A CA 1
ATOM 929 C C . GLU A 1 117 ? -8.189 11.367 1.819 1.00 97.00 117 GLU A C 1
ATOM 931 O O . GLU A 1 117 ? -7.193 11.059 1.154 1.00 97.00 117 GLU A O 1
ATOM 936 N N . ALA A 1 118 ? -8.512 12.641 2.052 1.00 96.94 118 ALA A N 1
ATOM 937 C CA . ALA A 1 118 ? -7.732 13.774 1.571 1.00 96.94 118 ALA A CA 1
ATOM 938 C C . ALA A 1 118 ? -6.299 13.768 2.126 1.00 96.94 118 ALA A C 1
ATOM 940 O O . ALA A 1 118 ? -5.377 14.153 1.414 1.00 96.94 118 ALA A O 1
ATOM 941 N N . MET A 1 119 ? -6.079 13.290 3.356 1.00 97.06 119 MET A N 1
ATOM 942 C CA . MET A 1 119 ? -4.738 13.223 3.951 1.00 97.06 119 MET A CA 1
ATOM 943 C C . MET A 1 119 ? -3.832 12.243 3.202 1.00 97.06 119 MET A C 1
ATOM 945 O O . MET A 1 119 ? -2.670 12.561 2.945 1.00 97.06 119 MET A O 1
ATOM 949 N N . ILE A 1 120 ? -4.379 11.090 2.805 1.00 97.00 120 ILE A N 1
ATOM 950 C CA . ILE A 1 120 ? -3.667 10.086 2.006 1.00 97.00 120 ILE A CA 1
ATOM 951 C C . ILE A 1 120 ? -3.499 10.567 0.563 1.00 97.00 120 ILE A C 1
ATOM 953 O O . ILE A 1 120 ? -2.421 10.443 -0.010 1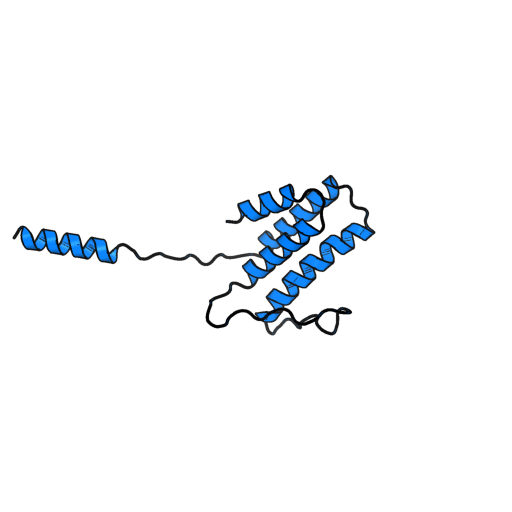.00 97.00 120 ILE A O 1
ATOM 957 N N . THR A 1 121 ? -4.542 11.168 -0.015 1.00 95.94 121 THR A N 1
ATOM 958 C CA . THR A 1 121 ? -4.521 11.680 -1.394 1.00 95.94 121 THR A CA 1
ATOM 959 C C . THR A 1 121 ? -3.480 12.781 -1.566 1.00 95.94 121 THR A C 1
ATOM 961 O O . THR A 1 121 ? -2.654 12.691 -2.466 1.00 95.94 121 THR A O 1
ATOM 964 N N . ASN A 1 122 ? -3.447 13.763 -0.660 1.00 96.00 122 ASN A N 1
ATOM 965 C CA . ASN A 1 122 ? -2.466 14.848 -0.693 1.00 96.00 122 ASN A CA 1
ATOM 966 C C . ASN A 1 122 ? -1.032 14.326 -0.559 1.00 96.00 122 ASN A C 1
ATOM 968 O O . ASN A 1 122 ? -0.126 14.840 -1.208 1.00 96.00 122 ASN A O 1
ATOM 972 N N . TYR A 1 123 ? -0.816 13.304 0.275 1.00 95.62 123 TYR A N 1
ATOM 973 C CA . TYR A 1 123 ? 0.491 12.667 0.381 1.00 95.62 123 TYR A CA 1
ATOM 974 C C . TYR A 1 123 ? 0.860 11.929 -0.909 1.00 95.62 123 TYR A C 1
ATOM 976 O 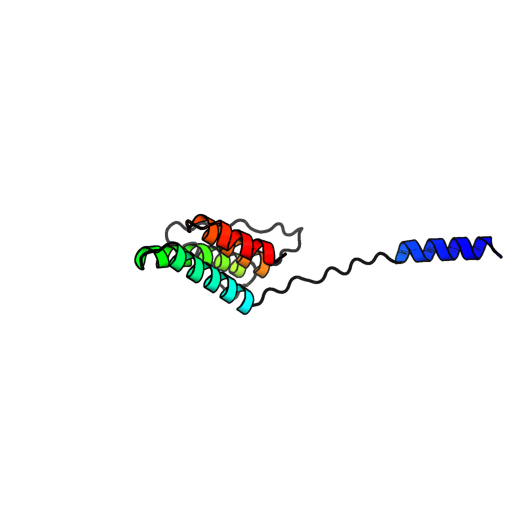O . TYR A 1 123 ? 1.937 12.162 -1.450 1.00 95.62 123 TYR A O 1
ATOM 984 N N . ARG A 1 124 ? -0.043 11.107 -1.452 1.00 93.00 124 ARG A N 1
ATOM 985 C CA . ARG A 1 124 ? 0.167 10.383 -2.712 1.00 93.00 124 ARG A CA 1
ATOM 986 C C . ARG A 1 124 ? 0.494 11.337 -3.862 1.00 93.00 124 ARG A C 1
ATOM 988 O O . ARG A 1 124 ? 1.446 11.093 -4.590 1.00 93.00 124 ARG A O 1
ATOM 995 N N . ASP A 1 125 ? -0.263 12.422 -3.991 1.00 92.25 125 ASP A N 1
ATOM 996 C CA . ASP A 1 125 ? -0.070 13.432 -5.033 1.00 92.25 125 ASP A CA 1
ATOM 997 C C . ASP A 1 125 ? 1.215 14.254 -4.836 1.00 92.25 125 ASP A C 1
ATOM 999 O O . ASP A 1 125 ? 1.657 14.905 -5.768 1.00 92.25 125 ASP A O 1
ATOM 1003 N N . SER A 1 126 ? 1.848 14.221 -3.656 1.00 90.56 126 SER A N 1
ATOM 1004 C CA . SER A 1 126 ? 3.158 14.856 -3.442 1.00 90.56 126 SER A CA 1
ATOM 1005 C C . SER A 1 126 ? 4.343 14.016 -3.933 1.00 90.56 126 SER A C 1
ATOM 1007 O O . SER A 1 126 ? 5.473 14.502 -3.950 1.00 90.56 126 SER A O 1
ATOM 1009 N N . LEU A 1 127 ? 4.103 12.754 -4.309 1.00 85.56 127 LEU A N 1
ATOM 1010 C CA . LEU A 1 127 ? 5.139 11.827 -4.770 1.00 85.56 127 LEU A CA 1
ATOM 1011 C C . LEU A 1 127 ? 5.435 11.941 -6.278 1.00 85.56 127 LEU A C 1
ATOM 1013 O O . LEU A 1 127 ? 6.407 11.336 -6.737 1.00 85.56 127 LEU A O 1
ATOM 1017 N N . TYR A 1 128 ? 4.618 12.670 -7.048 1.00 71.12 128 TYR A N 1
ATOM 1018 C CA . TYR A 1 128 ? 4.744 12.866 -8.501 1.00 71.12 128 TYR A CA 1
ATOM 1019 C C . TYR A 1 128 ? 4.299 14.265 -8.936 1.00 71.12 128 TYR A C 1
ATOM 1021 O O . TYR A 1 128 ? 4.718 14.682 -10.040 1.00 71.12 128 TYR A O 1
#

Radius of gyration: 21.97 Å; chains: 1; bounding box: 41×52×65 Å

Foldseek 3Di:
DVVVVVVVVVVVVVPPDDPDDDDDDDDVVNVVVLVVLLVVLCVVQVDDPVLVVVLQPPLQLQLLLLVVLVDVVHDRCVVVDPPDDRDDDDDPVDDDDSNLVSSVSSLVSNLVSGDPSVSSVVSVVVSD

Sequence (128 aa):
MNKIYLLVLFIVTIFSCTKNYESIVVTSEDFHKSVDKVVETMVHDIFSPPVASRIFTYPDVAAYEIIALGNDNYKSLVGQVKDLTEIPKPDISKPVNYRVAALIAHLDLDRRLVFSEAMITNYRDSLY

Secondary structure (DSSP, 8-state):
-HHHHHHHHHHHHHHT-----PPP---HHHHHHHHHHHHHHHHHTT--HHHHHHHHHHHHHHHHHHHHHT-TTS---BTTBTT--PPPPP-TTS---HHHHHHHHHHHHHHHHSS-HHHHHHHHHTT-

pLDDT: mean 91.0, std 10.16, range [56.5, 98.19]